Protein AF-A0A534TV99-F1 (afdb_monomer)

Nearest PDB structures (foldseek):
  4ihh-assembly2_K  TM=7.718E-01  e=1.605E-03  Escherichia coli str. 'clone D i14'
  2my6-assembly1_A  TM=7.460E-01  e=1.307E-02  Micromonospora okii
  7thq-assembly2_C  TM=8.191E-01  e=4.775E-02  Prodigiosinella confusarubida
  7thq-assembly1_E  TM=8.123E-01  e=6.913E-02  Prodigiosinella confusarubida
  6sm4-assembly1_B  TM=7.639E-01  e=3.968E-02  Photorhabdus luminescens

Sequence (83 aa):
QKLRSFVAAKSKFVEASEIANETKLFSSGLLDSLAFIELVLYVEKEFHLKLVDFTEVNLNSLDSIEQILDPIFKRSGNVSPAS

Solvent-accessible surface area (backbone atoms only — not comparable to full-atom values): 4987 Å² total; per-residue (Å²): 110,70,67,43,47,55,50,23,75,64,38,84,81,45,58,46,90,75,60,53,51,79,42,55,36,44,86,68,62,52,32,56,76,66,55,49,56,53,48,53,54,47,49,28,63,77,67,73,50,63,60,72,82,63,42,72,86,50,70,80,55,50,23,21,56,52,47,54,42,49,44,56,41,65,72,66,76,67,78,80,83,78,132

Foldseek 3Di:
DVLLCLLCVQQVPDDSVRADQPDFRDVVPSHHPVSLVVSQVCLCVVLVHHLVVQDDRDSVQPRGNNSSCRSSCVVVPDDDPDD

Radius of gyration: 12.17 Å; Cα contacts (8 Å, |Δi|>4): 76; chains: 1; bounding box: 26×28×32 Å

pLDDT: mean 89.69, std 13.3, range [39.19, 97.5]

Mean predicted aligned error: 4.9 Å

Secondary structure (DSSP, 8-state):
-HHHHHHHHHHSS--TTT--SS--SSTTSSS-HHHHHHHHHHHHHHTT--GGGTS--STTTTSSHHHHHHHHHHHHT------

Structure (mmCIF, N/CA/C/O backbone):
data_AF-A0A534TV99-F1
#
_entry.id   AF-A0A534TV99-F1
#
loop_
_atom_site.group_PDB
_atom_site.id
_atom_site.type_symbol
_atom_site.label_atom_id
_atom_site.label_alt_id
_atom_site.label_comp_id
_atom_site.label_asym_id
_atom_site.label_entity_id
_atom_site.label_seq_id
_atom_site.pdbx_PDB_ins_code
_atom_site.Cartn_x
_atom_site.Cartn_y
_atom_site.Cartn_z
_atom_site.occupancy
_atom_site.B_iso_or_equiv
_atom_site.auth_seq_id
_atom_site.auth_comp_id
_atom_site.auth_asym_id
_atom_site.auth_atom_id
_atom_site.pdbx_PDB_model_num
ATOM 1 N N . GLN A 1 1 ? -6.749 -12.080 -3.161 1.00 69.00 1 GLN A N 1
ATOM 2 C CA . GLN A 1 1 ? -6.946 -12.012 -4.631 1.00 69.00 1 GLN A CA 1
ATOM 3 C C . GLN A 1 1 ? -7.416 -10.631 -5.102 1.00 69.00 1 GLN A C 1
ATOM 5 O O . GLN A 1 1 ? -6.740 -10.049 -5.942 1.00 69.00 1 GLN A O 1
ATOM 10 N N . LYS A 1 2 ? -8.501 -10.064 -4.541 1.00 87.44 2 LYS A N 1
ATOM 11 C CA . LYS A 1 2 ? -9.017 -8.734 -4.931 1.00 87.44 2 LYS A CA 1
ATOM 12 C C . LYS A 1 2 ? -7.981 -7.602 -4.826 1.00 87.44 2 LYS A C 1
A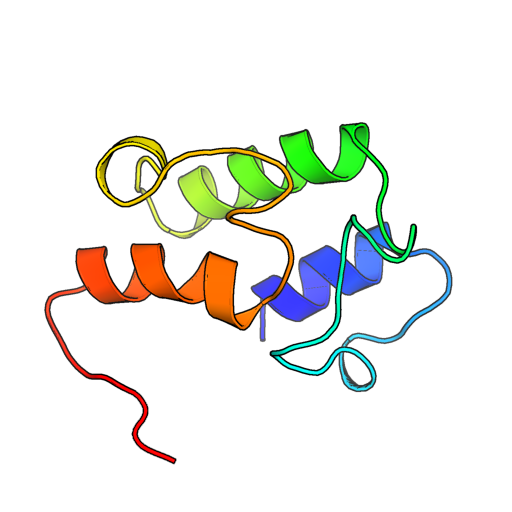TOM 14 O O . LYS A 1 2 ? -7.813 -6.848 -5.772 1.00 87.44 2 LYS A O 1
ATOM 19 N N . LEU A 1 3 ? -7.232 -7.537 -3.718 1.00 91.00 3 LEU A N 1
ATOM 20 C CA . LEU A 1 3 ? -6.188 -6.522 -3.511 1.00 91.00 3 LEU A CA 1
ATOM 21 C C . LEU A 1 3 ? -5.082 -6.571 -4.582 1.00 91.00 3 LEU A C 1
ATOM 23 O O . LEU A 1 3 ? -4.801 -5.557 -5.205 1.00 91.00 3 LEU A O 1
ATOM 27 N N . ARG A 1 4 ? -4.517 -7.755 -4.868 1.00 94.00 4 ARG A N 1
ATOM 28 C CA . ARG A 1 4 ? -3.522 -7.913 -5.947 1.00 94.00 4 ARG A CA 1
ATOM 29 C C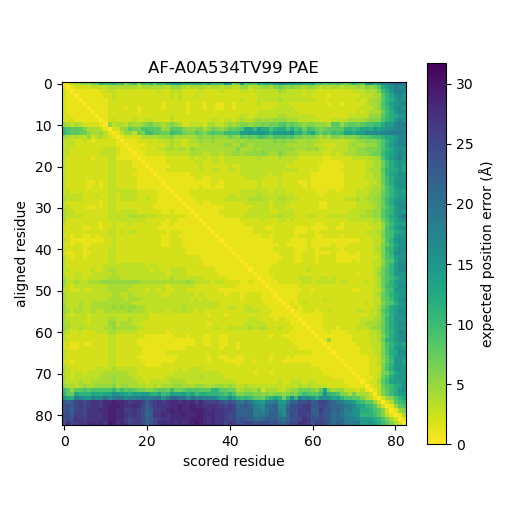 . ARG A 1 4 ? -4.072 -7.521 -7.319 1.00 94.00 4 ARG A C 1
ATOM 31 O O . ARG A 1 4 ? -3.354 -6.924 -8.105 1.00 94.00 4 ARG A O 1
ATOM 38 N N . SER A 1 5 ? -5.345 -7.820 -7.585 1.00 92.94 5 SER A N 1
ATOM 39 C CA . SER A 1 5 ? -5.993 -7.442 -8.851 1.00 92.94 5 SER A CA 1
ATOM 40 C C . SER A 1 5 ? -6.115 -5.923 -8.985 1.00 92.94 5 SER A C 1
ATOM 42 O O . SER A 1 5 ? -5.854 -5.377 -10.051 1.00 92.94 5 SER A O 1
ATOM 44 N N . PHE A 1 6 ? -6.457 -5.233 -7.891 1.00 93.75 6 PHE A N 1
ATOM 45 C CA . PHE A 1 6 ? -6.472 -3.773 -7.855 1.00 93.75 6 PHE A CA 1
ATOM 46 C C . PHE A 1 6 ? -5.075 -3.192 -8.109 1.00 93.75 6 PHE A C 1
ATOM 48 O O . PHE A 1 6 ? -4.933 -2.305 -8.943 1.00 93.75 6 PHE A O 1
ATOM 55 N N . VAL A 1 7 ? -4.043 -3.719 -7.441 1.00 94.12 7 VAL A N 1
ATOM 56 C CA . VAL A 1 7 ? -2.657 -3.259 -7.627 1.00 94.12 7 VAL A CA 1
ATOM 57 C C . VAL A 1 7 ? -2.182 -3.473 -9.067 1.00 94.12 7 VAL A C 1
ATOM 59 O O . VAL A 1 7 ? -1.668 -2.537 -9.672 1.00 94.12 7 VAL A O 1
ATOM 62 N N . ALA A 1 8 ? -2.408 -4.655 -9.647 1.00 94.31 8 ALA A N 1
ATOM 63 C CA . ALA A 1 8 ? -2.049 -4.953 -11.037 1.00 94.31 8 ALA A CA 1
ATOM 64 C C . ALA A 1 8 ? -2.728 -4.001 -12.036 1.00 94.31 8 ALA A C 1
ATOM 66 O O . ALA A 1 8 ? -2.101 -3.483 -12.956 1.00 94.31 8 ALA A O 1
ATOM 67 N N . ALA A 1 9 ? -4.005 -3.677 -11.810 1.00 93.25 9 ALA A N 1
ATOM 68 C CA . ALA A 1 9 ? -4.721 -2.712 -12.643 1.00 93.25 9 ALA A CA 1
ATOM 69 C C . ALA A 1 9 ? -4.120 -1.291 -12.582 1.00 93.25 9 ALA A C 1
ATOM 71 O O . ALA A 1 9 ? -4.366 -0.484 -13.480 1.00 93.25 9 ALA A O 1
ATOM 72 N N . LYS A 1 10 ? -3.341 -0.971 -11.541 1.00 93.25 10 LYS A N 1
ATOM 73 C CA . LYS A 1 10 ? -2.670 0.325 -11.360 1.00 93.25 10 LYS A CA 1
ATOM 74 C C . LYS A 1 10 ? -1.212 0.338 -11.833 1.00 93.25 10 LYS A C 1
ATOM 76 O O . LYS A 1 10 ? -0.716 1.413 -12.156 1.00 93.25 10 LYS A O 1
ATOM 81 N N . SER A 1 11 ? -0.547 -0.814 -11.947 1.00 87.12 11 SER A N 1
ATOM 82 C CA . SER A 1 11 ? 0.885 -0.918 -12.280 1.00 87.12 11 SER A CA 1
ATOM 83 C C . SER A 1 11 ? 1.219 -0.900 -13.781 1.00 87.12 11 SER A C 1
ATOM 85 O O . SER A 1 11 ? 2.394 -0.914 -14.140 1.00 87.12 11 SER A O 1
ATOM 87 N N . LYS A 1 12 ? 0.213 -0.840 -14.669 1.00 77.12 12 LYS A N 1
ATOM 88 C CA . LYS A 1 12 ? 0.292 -0.762 -16.153 1.00 77.12 12 LYS A CA 1
ATOM 89 C C . LYS A 1 12 ? 1.027 -1.902 -16.884 1.00 77.12 12 LYS A C 1
ATOM 91 O O . LYS A 1 12 ? 0.737 -2.106 -18.059 1.00 77.12 12 LYS A O 1
ATOM 96 N N . PHE A 1 13 ? 1.938 -2.629 -16.236 1.00 81.50 13 PH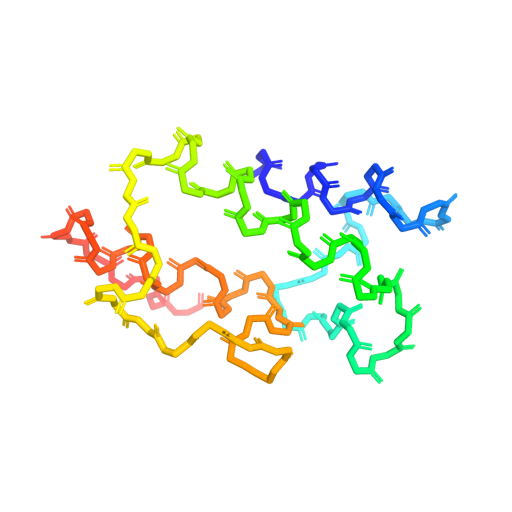E A N 1
ATOM 97 C CA . PHE A 1 13 ? 2.853 -3.586 -16.875 1.00 81.50 13 PHE A CA 1
ATOM 98 C C . PHE A 1 13 ? 3.115 -4.856 -16.051 1.00 81.50 13 PHE A C 1
ATOM 100 O O . PHE A 1 13 ? 4.040 -5.594 -16.377 1.00 81.50 13 PHE A O 1
ATOM 107 N N . VAL A 1 14 ? 2.360 -5.097 -14.975 1.00 89.81 14 VAL A N 1
ATOM 108 C CA . VAL A 1 14 ? 2.585 -6.248 -14.086 1.00 89.81 14 VAL A CA 1
ATOM 109 C C . VAL A 1 14 ? 1.275 -6.973 -13.830 1.00 89.81 14 VAL A C 1
ATOM 111 O O . VAL A 1 14 ? 0.308 -6.363 -13.366 1.00 89.81 14 VAL A O 1
ATOM 114 N N . GLU A 1 15 ? 1.254 -8.277 -14.087 1.00 91.88 15 GLU A N 1
ATOM 115 C CA . GLU A 1 15 ? 0.088 -9.112 -13.830 1.00 91.88 15 GLU A CA 1
ATOM 116 C C . GLU A 1 15 ? -0.082 -9.398 -12.333 1.00 91.88 15 GLU A C 1
ATOM 118 O O . GLU A 1 15 ? 0.871 -9.468 -11.555 1.00 91.88 15 GLU A O 1
ATOM 123 N N . ALA A 1 16 ? -1.320 -9.645 -11.901 1.00 90.50 16 ALA A N 1
ATOM 124 C CA . ALA A 1 16 ? -1.620 -9.897 -10.487 1.00 90.50 16 ALA A CA 1
ATOM 125 C C . ALA A 1 16 ? -0.896 -11.128 -9.906 1.00 90.50 16 ALA A C 1
ATOM 127 O O . ALA A 1 16 ? -0.712 -11.210 -8.689 1.00 90.50 16 ALA A O 1
ATOM 128 N N . SER A 1 17 ? -0.516 -12.090 -10.753 1.00 91.00 17 SER A N 1
ATOM 129 C CA . SER A 1 17 ? 0.259 -13.279 -10.376 1.00 91.00 17 SER A CA 1
ATOM 130 C C . SER A 1 17 ? 1.740 -12.997 -10.128 1.00 91.00 17 SER A C 1
ATOM 132 O O . SER A 1 17 ? 2.390 -13.796 -9.464 1.00 91.00 17 SER A O 1
ATOM 134 N N . GLU A 1 18 ? 2.267 -11.888 -10.645 1.00 91.31 18 GLU A N 1
ATOM 135 C CA . GL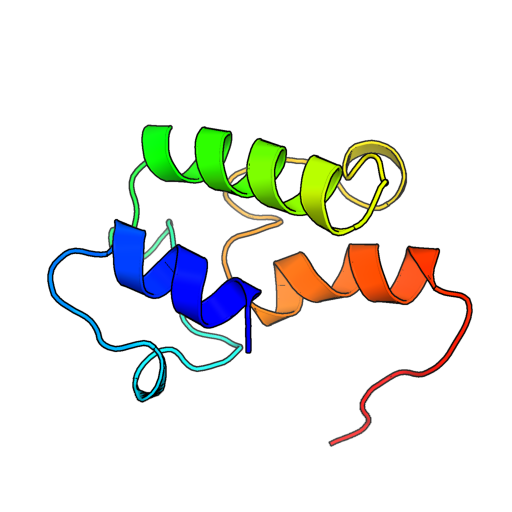U A 1 18 ? 3.681 -11.507 -10.534 1.00 91.31 18 GLU A CA 1
ATOM 136 C C . GLU A 1 18 ? 3.958 -10.638 -9.295 1.00 91.31 18 GLU A C 1
ATOM 138 O O . GLU A 1 18 ? 5.109 -10.408 -8.934 1.00 91.31 18 GLU A O 1
ATOM 143 N N . ILE A 1 19 ? 2.905 -10.175 -8.612 1.00 93.12 19 ILE A N 1
ATOM 144 C CA . ILE A 1 19 ? 3.004 -9.359 -7.398 1.00 93.12 19 ILE A CA 1
ATOM 145 C C . ILE A 1 19 ? 3.034 -10.281 -6.172 1.00 93.12 19 ILE A C 1
ATOM 147 O O . ILE A 1 19 ? 1.997 -10.796 -5.730 1.00 93.12 19 ILE A O 1
ATOM 151 N N . ALA A 1 20 ? 4.230 -10.469 -5.613 1.00 95.38 20 ALA A N 1
ATOM 152 C CA . ALA A 1 20 ? 4.442 -11.167 -4.349 1.00 95.38 20 ALA A CA 1
ATOM 153 C C . ALA A 1 20 ? 3.932 -10.333 -3.157 1.00 95.38 20 ALA A C 1
ATOM 155 O O . ALA A 1 20 ? 3.550 -9.169 -3.297 1.00 95.38 20 ALA A O 1
ATOM 156 N N . ASN A 1 21 ? 3.868 -10.933 -1.966 1.00 96.06 21 ASN A N 1
ATOM 157 C CA . ASN A 1 21 ? 3.307 -10.248 -0.797 1.00 96.06 21 ASN A CA 1
ATOM 158 C C . ASN A 1 21 ? 4.198 -9.101 -0.311 1.00 96.06 21 ASN A C 1
ATOM 160 O O . ASN A 1 21 ? 3.696 -8.055 0.093 1.00 96.06 21 ASN A O 1
ATOM 164 N N . GLU A 1 22 ? 5.499 -9.319 -0.402 1.00 96.94 22 GLU A N 1
ATOM 165 C CA . GLU A 1 22 ? 6.612 -8.477 0.007 1.00 96.94 22 GLU A CA 1
ATOM 166 C C . GLU A 1 22 ? 7.061 -7.494 -1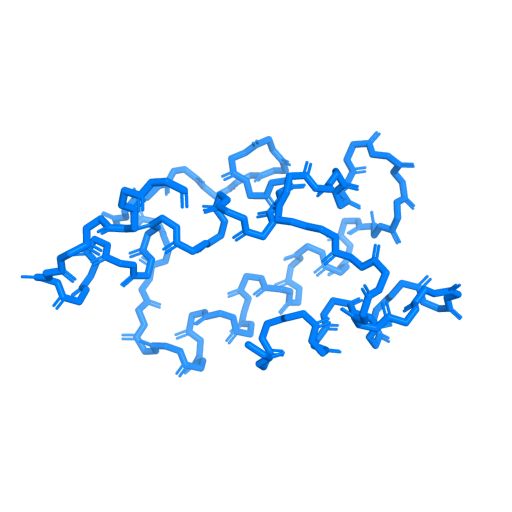.086 1.00 96.94 22 GLU A C 1
ATOM 168 O O . GLU A 1 22 ? 7.917 -6.640 -0.838 1.00 96.94 22 GLU A O 1
ATOM 173 N N . THR A 1 23 ? 6.497 -7.603 -2.300 1.00 95.69 23 THR A N 1
ATOM 174 C CA . THR A 1 23 ? 6.807 -6.707 -3.419 1.00 95.69 23 THR A CA 1
ATOM 175 C C . THR A 1 23 ? 6.599 -5.262 -2.992 1.00 95.69 23 THR A C 1
ATOM 177 O O . THR A 1 23 ? 5.514 -4.885 -2.552 1.00 95.69 23 THR A O 1
ATOM 180 N N . LYS A 1 24 ? 7.648 -4.453 -3.166 1.00 96.38 24 LYS A N 1
ATOM 181 C CA . LYS A 1 24 ? 7.603 -3.012 -2.940 1.00 96.38 24 LYS A CA 1
ATOM 182 C C . LYS A 1 24 ? 6.753 -2.357 -4.016 1.00 96.38 24 LYS A C 1
ATOM 184 O O . LYS A 1 24 ? 7.047 -2.512 -5.201 1.00 96.38 24 LYS A O 1
ATOM 189 N N . LEU A 1 25 ? 5.699 -1.666 -3.610 1.00 95.94 25 LEU A N 1
ATOM 190 C CA . LEU A 1 25 ? 4.695 -1.088 -4.495 1.00 95.94 25 LEU A CA 1
ATOM 191 C C . LEU A 1 25 ? 5.013 0.370 -4.813 1.00 95.94 25 LEU A C 1
ATOM 193 O O . LEU A 1 25 ? 4.932 0.766 -5.967 1.00 95.94 25 LEU A O 1
ATOM 197 N N . PHE A 1 26 ? 5.411 1.165 -3.827 1.00 95.62 26 PHE A N 1
ATOM 198 C CA . PHE A 1 26 ? 5.664 2.594 -3.995 1.00 95.62 26 PHE A CA 1
ATOM 199 C C . PHE A 1 26 ? 7.156 2.903 -3.997 1.00 95.62 26 PHE A C 1
ATOM 201 O O . PHE A 1 26 ? 7.627 3.632 -4.867 1.00 95.62 26 PHE A O 1
ATOM 208 N N . SER A 1 27 ? 7.933 2.310 -3.085 1.00 95.69 27 SER A N 1
ATOM 209 C CA . SER A 1 27 ? 9.381 2.574 -3.019 1.00 95.69 27 SER A CA 1
ATOM 210 C C . SER A 1 27 ? 10.162 2.039 -4.226 1.00 95.69 27 SER A C 1
ATOM 212 O O . SER A 1 27 ? 11.249 2.531 -4.520 1.00 95.69 27 SER A O 1
ATOM 214 N N . SER A 1 28 ? 9.597 1.080 -4.967 1.00 93.81 28 SER A N 1
ATOM 215 C CA . SER A 1 28 ? 10.138 0.595 -6.245 1.00 93.81 28 SER A CA 1
ATOM 216 C C . SER A 1 28 ? 9.741 1.457 -7.451 1.00 93.81 28 SER A C 1
ATOM 218 O O . SER A 1 28 ? 10.275 1.260 -8.541 1.00 93.81 28 SER A O 1
ATOM 220 N N . GLY A 1 29 ? 8.784 2.377 -7.282 1.00 93.06 29 GLY A N 1
ATOM 221 C CA . GLY A 1 29 ? 8.158 3.125 -8.372 1.00 93.06 29 GLY A CA 1
ATOM 222 C C . GLY A 1 29 ? 7.117 2.339 -9.177 1.00 93.06 29 GLY A C 1
ATOM 223 O O . GLY A 1 29 ? 6.667 2.835 -10.208 1.00 93.06 29 GLY A O 1
ATOM 224 N N . LEU A 1 30 ? 6.724 1.134 -8.737 1.00 94.06 30 LEU A N 1
ATOM 225 C CA . LEU A 1 30 ? 5.689 0.329 -9.400 1.00 94.06 30 LEU A CA 1
ATOM 226 C C . LEU A 1 30 ? 4.329 1.050 -9.435 1.00 94.06 30 LEU A C 1
ATOM 228 O O . LEU A 1 30 ? 3.601 0.956 -10.422 1.00 94.06 30 LEU A O 1
ATOM 232 N N . LEU A 1 31 ? 4.005 1.774 -8.367 1.00 95.25 31 LEU A N 1
ATOM 233 C CA . LEU A 1 31 ? 2.846 2.641 -8.215 1.00 95.25 31 LEU A CA 1
ATOM 234 C C . LEU A 1 31 ? 3.299 4.042 -7.794 1.00 95.25 31 LEU A C 1
ATOM 236 O O . LEU A 1 31 ? 4.282 4.206 -7.070 1.00 95.25 31 LEU A O 1
ATOM 240 N N . ASP A 1 32 ? 2.547 5.055 -8.215 1.00 94.44 32 ASP A N 1
ATOM 241 C CA . ASP A 1 32 ? 2.790 6.447 -7.846 1.00 94.44 32 ASP A CA 1
ATOM 242 C C . ASP A 1 32 ? 1.954 6.894 -6.629 1.00 94.44 32 ASP A C 1
ATOM 244 O O . ASP A 1 32 ? 1.155 6.148 -6.053 1.00 94.44 32 ASP A O 1
ATOM 248 N N . SER A 1 33 ? 2.144 8.148 -6.217 1.00 93.25 33 SER A N 1
ATOM 249 C CA . SER A 1 33 ? 1.428 8.738 -5.083 1.00 93.25 33 SER A CA 1
ATOM 250 C C . SER A 1 33 ? -0.074 8.914 -5.327 1.00 93.25 33 SER A C 1
ATOM 252 O O . SER A 1 33 ? -0.837 8.975 -4.362 1.00 93.25 33 SER A O 1
ATOM 254 N N . LEU A 1 34 ? -0.529 8.972 -6.583 1.00 95.00 34 LEU A N 1
ATOM 255 C CA . LEU A 1 34 ? -1.956 9.006 -6.894 1.00 95.00 34 LEU A CA 1
ATOM 256 C C . LEU A 1 34 ? -2.571 7.620 -6.676 1.00 95.00 34 LEU A C 1
ATOM 258 O O . LEU A 1 34 ? -3.591 7.502 -5.994 1.00 95.00 34 LEU A O 1
ATOM 262 N N . ALA A 1 35 ? -1.907 6.574 -7.167 1.00 95.56 35 ALA A N 1
ATOM 263 C CA . ALA A 1 35 ? -2.295 5.188 -6.934 1.00 95.56 35 ALA A CA 1
ATOM 264 C C . ALA A 1 35 ? -2.313 4.838 -5.436 1.00 95.56 35 ALA A C 1
ATOM 266 O O . ALA A 1 35 ? -3.154 4.047 -5.010 1.00 95.56 35 ALA A O 1
ATOM 267 N N . PHE A 1 36 ? -1.457 5.461 -4.617 1.00 96.88 36 PHE A N 1
ATOM 268 C CA . PHE A 1 36 ? -1.504 5.325 -3.156 1.00 96.88 36 PHE A CA 1
ATOM 269 C C . PHE A 1 36 ? -2.831 5.816 -2.562 1.00 96.88 36 PHE A C 1
ATOM 271 O O . PHE A 1 36 ? -3.469 5.099 -1.791 1.00 96.88 36 PHE A O 1
ATOM 278 N N . ILE A 1 37 ? -3.283 7.013 -2.945 1.00 96.69 37 ILE A N 1
ATOM 279 C CA . ILE A 1 37 ? -4.553 7.574 -2.458 1.00 96.69 37 ILE A CA 1
ATOM 280 C C . ILE A 1 37 ? -5.719 6.671 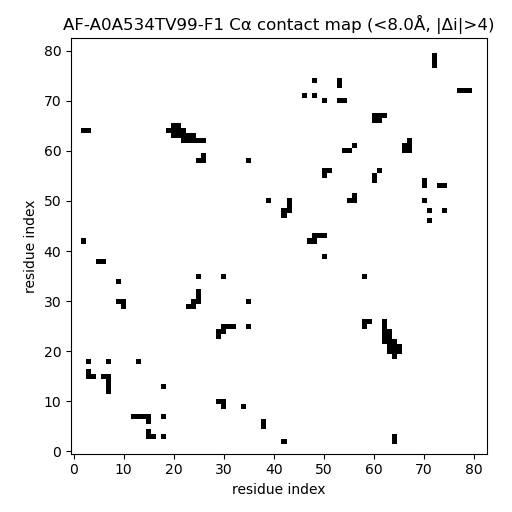-2.877 1.00 96.69 37 ILE A C 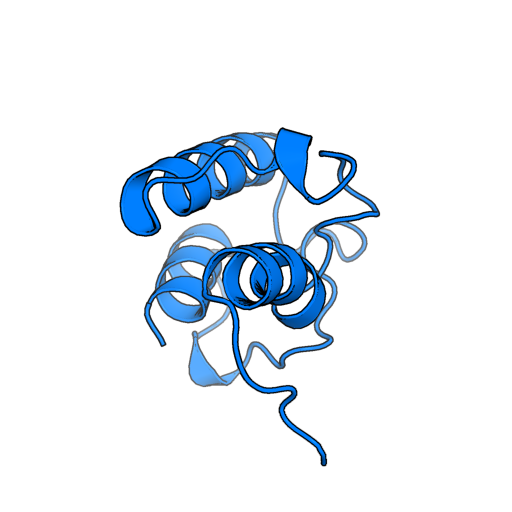1
ATOM 282 O O . ILE A 1 37 ? -6.592 6.354 -2.067 1.00 96.69 37 ILE A O 1
ATOM 286 N N . GLU A 1 38 ? -5.722 6.211 -4.129 1.00 97.06 38 GLU A N 1
ATOM 287 C CA . GLU A 1 38 ? -6.754 5.307 -4.643 1.00 97.06 38 GLU A CA 1
ATOM 288 C C . GLU A 1 38 ? -6.757 3.954 -3.922 1.00 97.06 38 GLU A C 1
ATOM 290 O O . GLU A 1 38 ? -7.828 3.415 -3.642 1.00 97.06 38 GLU A O 1
ATOM 295 N N . LEU A 1 39 ? -5.579 3.418 -3.595 1.00 96.81 39 LEU A N 1
ATOM 296 C CA . LEU A 1 39 ? -5.420 2.183 -2.834 1.00 96.81 39 LEU A CA 1
ATOM 297 C C . LEU A 1 39 ? -6.008 2.310 -1.428 1.00 96.81 39 LEU A C 1
ATOM 299 O O . LEU A 1 39 ? -6.781 1.444 -1.017 1.00 96.81 39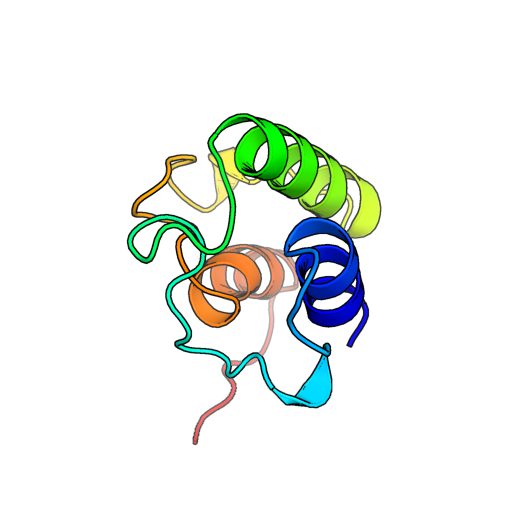 LEU A O 1
ATOM 303 N N . VAL A 1 40 ? -5.679 3.385 -0.707 1.00 97.00 40 VAL A N 1
ATOM 304 C CA . VAL A 1 40 ? -6.217 3.656 0.636 1.00 97.00 40 VAL A CA 1
ATOM 305 C C . VAL A 1 40 ? -7.744 3.712 0.588 1.00 97.00 40 VAL A C 1
ATOM 307 O O . VAL A 1 40 ? -8.413 2.998 1.335 1.00 97.00 40 VAL A O 1
ATOM 310 N N . LEU A 1 41 ? -8.307 4.487 -0.346 1.00 96.94 41 LEU A N 1
ATOM 311 C CA . LEU A 1 41 ? -9.758 4.607 -0.520 1.00 96.94 41 LEU A CA 1
ATOM 312 C C . LEU A 1 41 ? -10.416 3.268 -0.876 1.00 96.94 41 LEU A C 1
ATOM 314 O O . LEU A 1 41 ? -11.489 2.947 -0.361 1.00 96.94 41 LEU A O 1
ATOM 318 N N . TYR A 1 42 ? -9.784 2.486 -1.751 1.00 96.88 42 TYR A N 1
ATOM 319 C CA . TYR A 1 42 ? -10.262 1.164 -2.134 1.00 96.88 42 TYR A CA 1
ATOM 320 C C . TYR A 1 42 ? -10.302 0.211 -0.937 1.00 96.88 42 TYR A C 1
ATOM 322 O O . TYR A 1 42 ? -11.333 -0.417 -0.707 1.00 96.88 42 TYR A O 1
ATOM 330 N N . VAL A 1 43 ? -9.225 0.128 -0.152 1.00 95.81 43 VAL A N 1
ATOM 331 C CA . VAL A 1 43 ? -9.137 -0.769 1.010 1.00 95.81 43 VAL A CA 1
ATOM 332 C C . VAL A 1 43 ? -10.158 -0.387 2.079 1.00 95.81 43 VAL A C 1
ATOM 334 O O . VAL A 1 43 ? -10.912 -1.245 2.539 1.00 95.81 43 VAL A O 1
ATOM 337 N N . GLU A 1 44 ? -10.247 0.891 2.446 1.00 95.88 44 GLU A N 1
ATOM 338 C CA . GLU A 1 44 ? -11.223 1.337 3.446 1.00 95.88 44 GLU A CA 1
ATOM 339 C C . GLU A 1 44 ? -12.665 1.026 3.028 1.00 95.88 44 GLU A C 1
ATOM 341 O O . GLU A 1 44 ? -13.475 0.578 3.845 1.00 95.88 44 GLU A O 1
ATOM 346 N N . LYS A 1 45 ? -12.983 1.223 1.741 1.00 95.88 45 LYS A N 1
ATOM 347 C CA . LYS A 1 45 ? -14.311 0.949 1.187 1.00 95.88 45 LYS A CA 1
ATOM 348 C C . LYS A 1 45 ? -14.608 -0.548 1.112 1.00 95.88 45 LYS A C 1
ATOM 350 O O . LYS A 1 45 ? -15.667 -0.963 1.569 1.00 95.88 45 LYS A O 1
ATOM 355 N N . GLU A 1 46 ? -13.708 -1.337 0.529 1.00 94.19 46 GLU A N 1
ATOM 356 C CA . GLU A 1 46 ? -13.900 -2.776 0.291 1.00 94.19 46 GLU A CA 1
ATOM 357 C C . GLU A 1 46 ? -13.987 -3.559 1.604 1.00 94.19 46 GLU A C 1
ATOM 359 O O . GLU A 1 46 ? -14.768 -4.501 1.721 1.00 94.19 46 GLU A O 1
ATOM 364 N N . PHE A 1 47 ? -13.205 -3.161 2.607 1.00 91.12 47 PHE A N 1
ATOM 365 C CA . PHE A 1 47 ? -13.142 -3.856 3.889 1.00 91.12 47 PHE A CA 1
ATOM 366 C C . PHE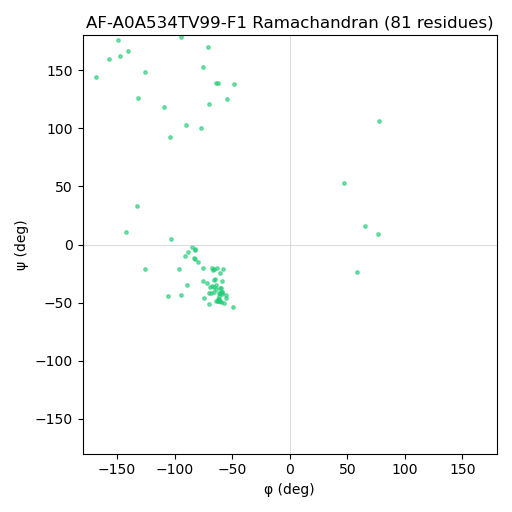 A 1 47 ? -13.918 -3.147 4.999 1.00 91.12 47 PHE A C 1
ATOM 368 O O . PHE A 1 47 ? -13.888 -3.619 6.130 1.00 91.12 47 PHE A O 1
ATOM 375 N N . HIS A 1 48 ? -14.644 -2.063 4.704 1.00 93.62 48 HIS A N 1
ATOM 376 C CA . HIS A 1 48 ? -15.454 -1.310 5.670 1.00 93.62 48 HIS A CA 1
ATOM 377 C C . HIS A 1 48 ? -14.698 -1.005 6.978 1.00 93.62 48 HIS A C 1
ATOM 379 O O . HIS A 1 48 ? -15.156 -1.351 8.075 1.00 93.62 48 HIS A O 1
ATOM 385 N N . LEU A 1 49 ? -13.513 -0.407 6.851 1.00 94.38 49 LEU A N 1
ATOM 386 C CA . LEU A 1 49 ? -12.637 -0.032 7.965 1.00 94.38 49 LEU A CA 1
ATOM 387 C C . LEU A 1 49 ? -11.974 1.322 7.712 1.00 94.38 49 LEU A C 1
ATOM 389 O O . LEU A 1 49 ? -11.981 1.817 6.586 1.00 94.38 49 LEU A O 1
ATOM 393 N N . LYS A 1 50 ? -11.381 1.900 8.756 1.00 95.94 50 LYS A N 1
ATOM 394 C CA . LYS A 1 50 ? -10.496 3.061 8.657 1.00 95.94 50 LYS A CA 1
ATOM 395 C C . LYS A 1 50 ? -9.069 2.627 8.936 1.00 95.94 50 LYS A C 1
ATOM 397 O O . LYS A 1 50 ? -8.790 2.105 10.008 1.00 95.94 50 LYS A O 1
ATOM 402 N N . LEU A 1 51 ? -8.174 2.786 7.960 1.00 95.25 51 LEU A N 1
ATOM 403 C CA . LEU A 1 51 ? -6.800 2.278 8.077 1.00 95.25 51 LEU A CA 1
ATOM 404 C C . LEU A 1 51 ? -6.049 2.984 9.210 1.00 95.25 51 LEU A C 1
ATOM 406 O O . LEU A 1 51 ? -5.292 2.341 9.935 1.00 95.25 51 LEU A O 1
ATOM 410 N N . VAL A 1 52 ? -6.350 4.270 9.404 1.00 95.75 52 VAL A N 1
ATOM 411 C CA . VAL A 1 52 ? -5.808 5.118 10.475 1.00 95.75 52 VAL A CA 1
ATOM 412 C C . VAL A 1 52 ? -6.074 4.588 11.889 1.00 95.75 52 VAL A C 1
ATOM 414 O O . VAL A 1 52 ? -5.336 4.940 12.803 1.00 95.75 52 VAL A O 1
ATOM 417 N N . ASP A 1 53 ? -7.072 3.720 12.077 1.00 95.00 53 ASP A N 1
ATOM 418 C CA . ASP A 1 53 ? -7.373 3.123 13.384 1.00 95.00 53 ASP A CA 1
ATOM 419 C C . ASP A 1 53 ? -6.429 1.950 13.724 1.00 95.00 53 ASP A C 1
ATOM 421 O O . ASP A 1 53 ? -6.368 1.515 14.874 1.00 95.00 53 ASP A O 1
ATOM 425 N N . PHE A 1 54 ? -5.692 1.418 12.739 1.00 94.62 54 PHE A N 1
ATOM 426 C CA . PHE A 1 54 ? -4.888 0.192 12.875 1.00 94.62 54 PHE A CA 1
ATOM 427 C C . PHE A 1 54 ? -3.414 0.363 12.493 1.00 94.62 54 PHE A C 1
ATOM 429 O O . PHE A 1 54 ? -2.581 -0.461 12.888 1.00 94.62 54 PHE A O 1
ATOM 436 N N . THR A 1 55 ? -3.091 1.386 11.702 1.00 93.94 55 THR A N 1
ATOM 437 C CA . THR A 1 55 ? -1.733 1.682 11.243 1.00 93.94 55 THR A CA 1
ATOM 438 C C . THR A 1 55 ? -1.591 3.153 10.855 1.00 93.94 55 THR A C 1
ATOM 440 O O . THR A 1 55 ? -2.571 3.835 10.553 1.00 93.94 55 THR A O 1
ATOM 443 N N . GLU A 1 56 ? -0.354 3.647 10.829 1.00 96.06 56 GLU A N 1
ATOM 444 C CA . GLU A 1 56 ? -0.061 4.926 10.187 1.00 96.06 56 GLU A CA 1
ATOM 445 C C . GLU A 1 56 ? -0.345 4.801 8.684 1.00 96.06 56 GLU A C 1
ATOM 447 O O . GLU A 1 56 ? -0.031 3.778 8.082 1.00 96.06 56 GLU A O 1
ATOM 452 N N . VAL A 1 57 ? -0.943 5.811 8.052 1.00 96.50 57 VAL A N 1
ATOM 453 C CA . VAL A 1 57 ? -1.270 5.768 6.617 1.00 96.50 57 VAL A CA 1
ATOM 454 C C . VAL A 1 57 ? -0.268 6.619 5.848 1.00 96.50 57 VAL A C 1
ATOM 456 O O . VAL A 1 57 ? -0.448 7.825 5.689 1.00 96.50 57 VAL A O 1
ATOM 459 N N . ASN A 1 58 ? 0.806 5.989 5.377 1.00 96.00 58 ASN A N 1
ATOM 460 C CA . ASN A 1 58 ? 1.824 6.619 4.541 1.00 96.00 58 ASN A CA 1
ATOM 461 C C . ASN A 1 58 ? 2.452 5.596 3.572 1.00 96.00 58 ASN A C 1
ATOM 463 O O . ASN A 1 58 ? 2.129 4.408 3.598 1.00 96.00 58 ASN A O 1
ATOM 467 N N . LEU A 1 59 ? 3.348 6.066 2.699 1.00 94.75 59 LEU A N 1
ATOM 468 C CA . LEU A 1 59 ? 3.979 5.234 1.666 1.00 94.75 59 LEU A CA 1
ATOM 469 C C . LEU A 1 59 ? 4.896 4.137 2.227 1.00 94.75 59 LEU A C 1
ATOM 471 O O . LEU A 1 59 ? 5.154 3.170 1.525 1.00 94.75 59 LEU A O 1
ATOM 475 N N . ASN A 1 60 ? 5.381 4.268 3.464 1.00 94.06 60 ASN A N 1
ATOM 476 C CA . ASN A 1 60 ? 6.284 3.296 4.085 1.00 94.06 60 ASN A CA 1
ATOM 477 C C . ASN A 1 60 ? 5.518 2.188 4.822 1.00 94.06 60 ASN A C 1
ATOM 479 O O . ASN A 1 60 ? 5.962 1.040 4.870 1.00 94.06 60 ASN A O 1
ATOM 483 N N . SER A 1 61 ? 4.381 2.533 5.427 1.00 95.38 61 SER A N 1
ATOM 484 C CA . SER A 1 61 ? 3.556 1.620 6.221 1.00 95.38 61 SER A CA 1
ATOM 485 C C . SER A 1 61 ? 2.617 0.753 5.384 1.00 95.38 61 SER A C 1
ATOM 487 O O . SER A 1 61 ? 2.057 -0.200 5.915 1.00 95.38 61 SER A O 1
ATOM 489 N N . LEU A 1 62 ? 2.447 1.073 4.099 1.00 97.12 62 LEU A N 1
ATOM 490 C CA . LEU A 1 62 ? 1.558 0.388 3.155 1.00 97.12 62 LEU A CA 1
ATOM 491 C C . LEU A 1 62 ? 2.278 0.085 1.824 1.00 97.12 62 LEU A C 1
ATOM 493 O O . LEU A 1 62 ? 1.661 0.111 0.762 1.00 97.12 62 LEU A O 1
ATOM 497 N N . ASP A 1 63 ? 3.585 -0.181 1.870 1.00 97.50 63 ASP A N 1
ATOM 498 C CA . ASP A 1 63 ? 4.444 -0.361 0.689 1.00 97.50 63 ASP A CA 1
ATOM 499 C C . ASP A 1 63 ? 4.382 -1.764 0.071 1.00 97.50 63 ASP A C 1
ATOM 501 O O . ASP A 1 63 ? 5.017 -2.029 -0.945 1.00 97.50 63 ASP A O 1
ATOM 505 N N . SER A 1 64 ? 3.645 -2.690 0.674 1.00 97.44 64 SER A N 1
ATOM 506 C CA . SER A 1 64 ? 3.521 -4.063 0.194 1.00 97.44 64 SER A CA 1
ATOM 507 C C . SER A 1 64 ? 2.145 -4.643 0.509 1.00 97.44 64 SER A C 1
ATOM 509 O O . SER A 1 64 ? 1.406 -4.146 1.364 1.00 97.44 64 SER A O 1
ATOM 511 N N . ILE A 1 65 ? 1.779 -5.721 -0.187 1.00 96.44 65 ILE A N 1
ATOM 512 C CA . ILE A 1 65 ? 0.494 -6.401 0.017 1.00 96.44 65 ILE A CA 1
ATOM 513 C C . ILE A 1 65 ? 0.378 -6.914 1.456 1.00 96.44 65 ILE A C 1
ATOM 515 O O . ILE A 1 65 ? -0.681 -6.759 2.059 1.00 96.44 65 ILE A O 1
ATOM 519 N N . GLU A 1 66 ? 1.441 -7.488 2.024 1.00 96.00 66 GLU A N 1
ATOM 520 C CA . GLU A 1 66 ? 1.447 -7.934 3.427 1.00 96.00 66 GLU A CA 1
ATOM 521 C C . GLU A 1 66 ? 1.166 -6.781 4.403 1.00 96.00 66 GLU A C 1
ATOM 523 O O . GLU A 1 66 ? 0.347 -6.933 5.309 1.00 96.00 66 GLU A O 1
ATOM 528 N N . GLN A 1 67 ? 1.763 -5.608 4.174 1.00 97.00 67 GLN A N 1
ATOM 529 C CA . GLN A 1 67 ? 1.604 -4.437 5.035 1.00 97.00 67 GLN A CA 1
ATOM 530 C C . GLN A 1 67 ? 0.180 -3.880 4.967 1.00 97.00 67 GLN A C 1
ATOM 532 O O . GLN A 1 67 ? -0.368 -3.442 5.974 1.00 97.00 67 GLN A O 1
ATOM 537 N N . ILE A 1 68 ? -0.449 -3.942 3.792 1.00 96.50 68 ILE A N 1
ATOM 538 C CA . ILE A 1 68 ? -1.848 -3.537 3.604 1.00 96.50 68 ILE A CA 1
ATOM 539 C C . ILE A 1 68 ? -2.811 -4.545 4.250 1.00 96.50 68 ILE A C 1
ATOM 541 O O . ILE A 1 68 ? -3.881 -4.165 4.726 1.00 96.50 68 ILE A O 1
ATOM 545 N N . LEU A 1 69 ? -2.461 -5.834 4.269 1.00 94.62 69 LEU A N 1
ATOM 546 C CA . LEU A 1 69 ? -3.291 -6.885 4.860 1.00 94.62 69 LEU A CA 1
ATOM 547 C C . LEU A 1 69 ? -3.263 -6.886 6.393 1.00 94.62 69 LEU A C 1
ATOM 549 O O . LEU A 1 69 ? -4.281 -7.210 7.006 1.00 94.62 69 LEU A O 1
ATOM 553 N N . ASP A 1 70 ? -2.153 -6.494 7.016 1.00 94.38 70 ASP A N 1
ATOM 554 C CA . ASP A 1 70 ? -2.010 -6.429 8.477 1.00 94.38 70 ASP A CA 1
ATOM 555 C C . ASP A 1 70 ? -3.163 -5.679 9.194 1.00 94.38 70 ASP A C 1
ATOM 557 O O . ASP A 1 70 ? -3.830 -6.283 10.044 1.00 94.38 70 ASP A O 1
ATOM 561 N N . PRO A 1 71 ? -3.517 -4.425 8.838 1.00 93.25 71 PRO A N 1
ATOM 562 C CA . PRO A 1 71 ? -4.641 -3.727 9.468 1.00 93.25 71 PRO A CA 1
ATOM 563 C C . PRO A 1 71 ? -6.004 -4.388 9.189 1.00 93.25 71 PRO A C 1
ATOM 565 O O . PRO A 1 71 ? -6.901 -4.339 10.034 1.00 93.25 71 PRO A O 1
ATOM 568 N N . ILE A 1 72 ? -6.170 -5.060 8.044 1.00 91.88 72 ILE A N 1
ATOM 569 C CA . ILE A 1 72 ? -7.405 -5.787 7.694 1.00 91.88 72 ILE A CA 1
ATOM 570 C C . ILE A 1 72 ? -7.583 -7.013 8.602 1.00 91.88 72 ILE A C 1
ATOM 572 O O . ILE A 1 72 ? -8.692 -7.288 9.080 1.00 91.88 72 ILE A O 1
ATOM 576 N N . PHE A 1 73 ? -6.497 -7.742 8.871 1.00 91.12 73 PHE A N 1
ATOM 577 C CA . PHE A 1 73 ? -6.515 -8.895 9.768 1.00 91.12 73 PHE A CA 1
ATOM 578 C C . PHE A 1 73 ? -6.716 -8.481 11.226 1.00 91.12 73 PHE A C 1
ATOM 580 O O . PHE A 1 73 ? -7.552 -9.080 11.906 1.00 91.12 73 PHE A O 1
ATOM 587 N N . LYS A 1 74 ? -6.063 -7.402 11.680 1.00 88.88 74 LYS A N 1
ATOM 588 C CA . LYS A 1 74 ? -6.293 -6.813 13.015 1.00 88.88 74 LYS A CA 1
ATOM 589 C C . LYS A 1 74 ? -7.764 -6.463 13.242 1.00 88.88 74 LYS A C 1
ATOM 591 O O . LYS A 1 74 ? -8.322 -6.789 14.287 1.00 88.88 74 LYS A O 1
ATOM 596 N N . ARG A 1 75 ? -8.421 -5.876 12.238 1.00 86.69 75 ARG A N 1
ATOM 597 C CA . ARG A 1 75 ? -9.856 -5.548 12.265 1.00 86.69 75 ARG A CA 1
ATOM 598 C C . ARG A 1 75 ? -10.767 -6.781 12.307 1.00 86.69 75 ARG A C 1
ATOM 600 O O . ARG A 1 75 ? -11.856 -6.709 12.864 1.00 86.69 75 ARG A O 1
ATOM 607 N N . SER A 1 76 ? -10.347 -7.902 11.723 1.00 79.38 76 SER A N 1
ATOM 608 C CA . SER A 1 76 ? -11.167 -9.123 11.627 1.00 79.38 76 SER A CA 1
ATOM 609 C C . SER A 1 76 ? -11.134 -9.996 12.889 1.00 79.38 76 SER A C 1
ATOM 611 O O . SER A 1 76 ? -11.870 -10.976 12.967 1.00 79.38 76 SER A O 1
ATOM 613 N N . GLY A 1 77 ? -10.320 -9.648 13.891 1.00 67.44 77 GLY A N 1
ATOM 614 C CA . GLY A 1 77 ? -10.342 -10.297 15.201 1.00 67.44 77 GLY A CA 1
ATOM 615 C C . GLY A 1 77 ? -9.938 -11.775 15.220 1.00 67.44 77 GLY A C 1
ATOM 616 O O . GLY A 1 77 ? -10.232 -12.431 16.216 1.00 67.44 77 GLY A O 1
ATOM 617 N N . ASN A 1 78 ? -9.288 -12.317 14.172 1.00 53.44 78 ASN A N 1
ATOM 618 C CA . ASN A 1 78 ? -8.589 -13.606 14.253 1.00 53.44 78 ASN A CA 1
ATOM 619 C C . ASN A 1 78 ? -7.660 -13.948 13.062 1.00 53.44 78 ASN A C 1
ATOM 621 O O . ASN A 1 78 ? -8.007 -13.749 11.901 1.00 53.44 78 ASN A O 1
ATOM 625 N N . VAL A 1 79 ? -6.554 -14.606 13.449 1.00 47.34 79 VAL A N 1
ATOM 626 C CA . VAL A 1 79 ? -5.546 -15.435 12.746 1.00 47.34 79 VAL A CA 1
ATOM 627 C C . VAL A 1 79 ? -4.454 -14.764 11.893 1.00 47.34 79 VAL A C 1
ATOM 629 O O . VAL A 1 79 ? -4.660 -14.382 10.745 1.00 47.34 79 VAL A O 1
ATOM 632 N N . SER A 1 80 ? -3.230 -14.771 12.440 1.00 47.31 80 SER A N 1
ATOM 633 C CA . SER A 1 80 ? -1.975 -14.782 11.679 1.00 47.31 80 SER A CA 1
ATOM 634 C C . SER A 1 80 ? -2.000 -15.848 10.577 1.00 47.31 80 SER A C 1
ATOM 636 O O . SER A 1 80 ? -2.326 -16.999 10.877 1.00 47.31 80 SER A O 1
ATOM 638 N N . PRO A 1 81 ? -1.516 -15.575 9.357 1.00 43.16 81 PRO A N 1
ATOM 639 C CA . PRO A 1 81 ? -0.853 -16.614 8.599 1.00 43.16 81 PRO A CA 1
ATOM 640 C C . PRO A 1 81 ? 0.545 -16.766 9.201 1.00 43.16 81 PRO A C 1
ATOM 642 O O . PRO A 1 81 ? 1.439 -15.952 8.985 1.00 43.16 81 PRO A O 1
ATOM 645 N N . ALA A 1 82 ? 0.702 -17.789 10.036 1.00 47.22 82 ALA A N 1
ATOM 646 C CA . ALA A 1 82 ? 1.998 -18.420 10.162 1.00 47.22 82 ALA A CA 1
ATOM 647 C C . ALA A 1 82 ? 2.372 -19.025 8.797 1.00 47.22 82 ALA A C 1
ATOM 649 O O . ALA A 1 82 ? 1.536 -19.700 8.196 1.00 47.22 82 ALA A O 1
ATOM 650 N N . SER A 1 83 ? 3.651 -18.865 8.438 1.00 39.19 83 SER A N 1
ATOM 651 C CA . SER A 1 83 ? 4.395 -19.489 7.322 1.00 39.19 83 SER A CA 1
ATOM 652 C C . SER A 1 83 ? 4.232 -18.867 5.938 1.00 39.19 83 SER A C 1
ATOM 654 O O . SER A 1 83 ? 3.122 -18.921 5.368 1.00 39.19 83 SER A O 1
#